Protein AF-A0A453GRF6-F1 (afdb_monomer_lite)

Radius of gyration: 18.42 Å; chains: 1; bounding box: 43×48×44 Å

Secondary structure (DSSP, 8-state):
--HHHHHHHHHHHHHHHHHHHHHHHHHHHHHHHHTTPPPPHHHHHHHHHTTT--HHHHHHHTS-GGG--HHHHHHHHHHHGGGHHHHHHHHHHSS------TTSSPPPHHHHHHHHHHTTT----TT-HHHHHHHHHHHHHTGGGS-TTT-

Sequence (151 aa):
SWFFWFIIVKESSFIAEEQAWASVRDIVTQCFKRHHVKPSQASEDFISCIGILTENTQALLEDHPDQWDNMKKGAFLMESYSYSQQVSHMVNASELKWPVEEDGVTTPVLLSDLIRYGEKHARYDKEFPSNYVRLLRNSYKHFKDLPEHIK

Organism: Aegilops tauschii subsp. strangulata (NCBI:txid200361)

Structure (mmCIF, N/CA/C/O backbone):
data_AF-A0A453GRF6-F1
#
_entry.id   AF-A0A453GRF6-F1
#
loop_
_atom_site.group_PDB
_atom_site.id
_atom_site.type_symbol
_atom_site.label_atom_id
_atom_site.label_alt_id
_atom_site.label_comp_id
_atom_site.label_asym_id
_atom_site.label_entity_id
_atom_site.label_seq_id
_atom_site.pdbx_PDB_ins_code
_atom_site.Cartn_x
_atom_site.Cartn_y
_atom_site.Cartn_z
_atom_site.occupancy
_atom_site.B_iso_or_equiv
_atom_site.auth_seq_id
_atom_site.auth_comp_id
_atom_site.auth_asym_id
_atom_site.auth_atom_id
_atom_site.pdbx_PDB_model_num
ATOM 1 N N . SER A 1 1 ? -14.142 -29.870 -1.693 1.00 47.38 1 SER A N 1
ATOM 2 C CA . SER A 1 1 ? -12.756 -29.378 -1.833 1.00 47.38 1 SER A CA 1
ATOM 3 C C . SER A 1 1 ? -12.398 -29.066 -3.295 1.00 47.38 1 SER A C 1
ATOM 5 O O . SER A 1 1 ? -11.411 -29.560 -3.814 1.00 47.38 1 SER A O 1
ATOM 7 N N . TRP A 1 2 ? -13.211 -28.249 -3.981 1.00 30.81 2 TRP A N 1
ATOM 8 C CA . TRP A 1 2 ? -12.963 -27.777 -5.361 1.00 30.81 2 TRP A CA 1
ATOM 9 C C . TRP A 1 2 ? -12.318 -26.382 -5.382 1.00 30.81 2 TRP A C 1
ATOM 11 O O . TRP A 1 2 ? -11.463 -26.096 -6.210 1.00 30.81 2 TRP A O 1
ATOM 21 N N . PHE A 1 3 ? -12.675 -25.547 -4.403 1.00 31.22 3 PHE A N 1
ATOM 22 C CA . PHE A 1 3 ? -12.118 -24.208 -4.194 1.00 31.22 3 PHE A CA 1
ATOM 23 C C . PHE A 1 3 ? -10.596 -24.221 -4.002 1.00 31.22 3 PHE A C 1
ATOM 25 O O . PHE A 1 3 ? -9.888 -23.411 -4.585 1.00 31.22 3 PHE A O 1
ATOM 32 N N . PHE A 1 4 ? -10.090 -25.181 -3.227 1.00 29.31 4 PHE A N 1
ATOM 33 C CA . PHE A 1 4 ? -8.660 -25.321 -2.950 1.00 29.31 4 PHE A CA 1
ATOM 34 C C . PHE A 1 4 ? -7.864 -25.701 -4.207 1.00 29.31 4 PHE A C 1
ATOM 36 O O . PHE A 1 4 ? -6.785 -25.174 -4.442 1.00 29.31 4 PHE A O 1
ATOM 43 N N . TRP A 1 5 ? -8.430 -26.564 -5.055 1.00 28.88 5 TRP A N 1
ATOM 44 C CA . TRP A 1 5 ? -7.812 -26.959 -6.320 1.00 28.88 5 TRP A CA 1
ATOM 45 C C . TRP A 1 5 ? -7.797 -25.802 -7.327 1.00 28.88 5 TRP A C 1
ATOM 47 O O . TRP A 1 5 ? -6.789 -25.573 -7.982 1.00 28.88 5 TRP A O 1
ATOM 57 N N . PHE A 1 6 ? -8.868 -25.004 -7.377 1.00 30.98 6 PHE A N 1
ATOM 58 C CA . PHE A 1 6 ? -8.931 -23.806 -8.219 1.00 30.98 6 PHE A CA 1
ATOM 59 C C . PHE A 1 6 ? -7.908 -22.737 -7.806 1.00 30.98 6 PHE A C 1
ATOM 61 O O . PHE A 1 6 ? -7.317 -22.093 -8.669 1.00 30.98 6 PHE A O 1
ATOM 68 N N . ILE A 1 7 ? -7.680 -22.568 -6.497 1.00 38.12 7 ILE A N 1
ATOM 69 C CA . ILE A 1 7 ? -6.648 -21.665 -5.970 1.00 38.12 7 ILE A CA 1
ATOM 70 C C . ILE A 1 7 ? -5.258 -22.164 -6.372 1.00 38.12 7 ILE A C 1
ATOM 72 O O . ILE A 1 7 ? -4.509 -21.394 -6.954 1.00 38.12 7 ILE A O 1
ATOM 76 N N . ILE A 1 8 ? -4.950 -23.450 -6.169 1.00 37.50 8 ILE A N 1
ATOM 77 C CA . ILE A 1 8 ? -3.643 -24.030 -6.526 1.00 37.50 8 ILE A CA 1
ATOM 78 C C . ILE A 1 8 ? -3.376 -23.944 -8.035 1.00 37.50 8 ILE A C 1
ATOM 80 O O . ILE A 1 8 ? -2.256 -23.644 -8.446 1.00 37.50 8 ILE A O 1
ATOM 84 N N . VAL A 1 9 ? -4.389 -24.190 -8.871 1.00 40.44 9 VAL A N 1
ATOM 85 C CA . VAL A 1 9 ? -4.263 -24.085 -10.334 1.00 40.44 9 VAL A CA 1
ATOM 86 C C . VAL A 1 9 ? -4.026 -22.635 -10.755 1.00 40.44 9 VAL A C 1
ATOM 88 O O . VAL A 1 9 ? -3.127 -22.396 -11.556 1.00 40.44 9 VAL A O 1
ATOM 91 N N . LYS A 1 10 ? -4.760 -21.671 -10.179 1.00 46.19 10 LYS A N 1
ATOM 92 C CA . LYS A 1 10 ? -4.528 -20.240 -10.434 1.00 46.19 10 LYS A CA 1
ATOM 93 C C . LYS A 1 10 ? -3.159 -19.768 -9.946 1.00 46.19 10 LYS A C 1
ATOM 95 O O . LYS A 1 10 ? -2.504 -18.990 -10.625 1.00 46.19 10 LYS A O 1
ATOM 100 N N . GLU A 1 11 ? -2.724 -20.232 -8.784 1.00 48.78 11 GLU A N 1
ATOM 101 C CA . GLU A 1 11 ? -1.429 -19.885 -8.197 1.00 48.78 11 GLU A CA 1
ATOM 102 C C . GLU A 1 11 ? -0.280 -20.479 -9.027 1.00 48.78 11 GLU A C 1
ATOM 104 O O . GLU A 1 11 ? 0.691 -19.791 -9.321 1.00 48.78 11 GLU A O 1
ATOM 109 N N . SER A 1 12 ? -0.438 -21.708 -9.529 1.00 45.59 12 SER A N 1
ATOM 110 C CA . SER A 1 12 ? 0.534 -22.342 -10.431 1.00 45.59 12 SER A CA 1
ATOM 111 C C . SER A 1 12 ? 0.599 -21.664 -11.804 1.00 45.59 12 SER A C 1
ATOM 113 O O . SER A 1 12 ? 1.692 -21.487 -12.340 1.00 45.59 12 SER A O 1
ATOM 115 N N . SER A 1 13 ? -0.543 -21.262 -12.378 1.00 55.72 13 SER A N 1
ATOM 116 C CA . SER A 1 13 ? -0.561 -20.518 -13.646 1.00 55.72 13 SER A CA 1
ATOM 117 C C . SER A 1 13 ? 0.059 -19.130 -13.498 1.00 55.72 13 SER A C 1
ATOM 119 O O . SER A 1 13 ? 0.790 -18.692 -14.378 1.00 55.72 13 SER A O 1
ATOM 121 N N . PHE A 1 14 ? -0.169 -18.478 -12.357 1.00 56.97 14 PHE A N 1
ATOM 122 C CA . PHE A 1 14 ? 0.402 -17.174 -12.033 1.00 56.97 14 PHE A CA 1
ATOM 123 C C . PHE A 1 14 ? 1.926 -17.234 -11.847 1.00 56.97 14 PHE A C 1
ATOM 125 O O . PHE A 1 14 ? 2.642 -16.387 -12.372 1.00 56.97 14 PHE A O 1
ATOM 132 N N . ILE A 1 15 ? 2.445 -18.270 -11.174 1.00 57.97 15 ILE A N 1
ATOM 133 C CA . ILE A 1 15 ? 3.896 -18.492 -11.026 1.00 57.97 15 ILE A CA 1
ATOM 134 C C . ILE A 1 15 ? 4.563 -18.722 -12.393 1.00 57.97 15 ILE A C 1
ATOM 136 O O . ILE A 1 15 ? 5.650 -18.201 -12.651 1.00 57.97 15 ILE A O 1
ATOM 140 N N . ALA A 1 16 ? 3.920 -19.487 -13.280 1.00 64.38 16 ALA A N 1
ATOM 141 C CA . ALA A 1 16 ? 4.431 -19.732 -14.629 1.00 64.38 16 ALA A CA 1
ATOM 142 C C . ALA A 1 16 ? 4.450 -18.451 -15.483 1.00 64.38 16 ALA A C 1
ATOM 144 O O . ALA A 1 16 ? 5.399 -18.211 -16.231 1.00 64.38 16 ALA A O 1
ATOM 145 N N . GLU A 1 17 ? 3.429 -17.608 -15.340 1.00 65.12 17 GLU A N 1
ATOM 146 C CA . GLU A 1 17 ? 3.337 -16.314 -16.012 1.00 65.12 17 GLU A CA 1
ATOM 147 C C . GLU A 1 17 ? 4.386 -15.316 -15.488 1.00 65.12 17 GLU A C 1
ATOM 149 O O . GLU A 1 17 ? 5.095 -14.691 -16.278 1.00 65.12 17 GLU A O 1
ATOM 154 N N . GLU A 1 18 ? 4.583 -15.227 -14.169 1.00 65.12 18 GLU A N 1
ATOM 155 C CA . GLU A 1 18 ? 5.619 -14.376 -13.571 1.00 65.12 18 GLU A CA 1
ATOM 156 C C . GLU A 1 18 ? 7.031 -14.771 -14.043 1.00 65.12 18 GLU A C 1
ATOM 158 O O . GLU A 1 18 ? 7.848 -13.899 -14.357 1.00 65.12 18 GLU A O 1
ATOM 163 N N . GLN A 1 19 ? 7.318 -16.074 -14.157 1.00 70.81 19 GLN A N 1
ATOM 164 C CA . GLN A 1 19 ? 8.588 -16.572 -14.701 1.00 70.81 19 GLN A CA 1
ATOM 165 C C . GLN A 1 19 ? 8.775 -16.226 -16.184 1.00 70.81 19 GLN A C 1
ATOM 167 O O . GLN A 1 19 ? 9.881 -15.858 -16.601 1.00 70.81 19 GLN A O 1
ATOM 172 N N . ALA A 1 20 ? 7.710 -16.305 -16.987 1.00 73.44 20 ALA A N 1
ATOM 173 C CA . ALA A 1 20 ? 7.758 -15.899 -18.388 1.00 73.44 20 ALA A CA 1
ATOM 174 C C . ALA A 1 20 ? 8.089 -14.403 -18.506 1.00 73.44 20 ALA A C 1
ATOM 176 O O . ALA A 1 20 ? 9.012 -14.023 -19.229 1.00 73.44 20 ALA A O 1
ATOM 177 N N . TRP A 1 21 ? 7.425 -13.556 -17.721 1.00 78.75 21 TRP A N 1
ATOM 178 C CA . TRP A 1 21 ? 7.674 -12.117 -17.726 1.00 78.75 21 TRP A CA 1
ATOM 179 C C . TRP A 1 21 ? 9.039 -11.724 -17.159 1.00 78.75 21 TRP A C 1
ATOM 181 O O . TRP A 1 21 ? 9.677 -10.813 -17.686 1.00 78.75 21 TRP A O 1
ATOM 191 N N . ALA A 1 22 ? 9.549 -12.444 -16.156 1.00 76.62 22 ALA A N 1
ATOM 192 C CA . ALA A 1 22 ? 10.928 -12.282 -15.694 1.00 76.62 22 ALA A CA 1
ATOM 193 C C . ALA A 1 22 ? 11.939 -12.532 -16.824 1.00 76.62 22 ALA A C 1
ATOM 195 O O . ALA A 1 22 ? 12.892 -11.768 -16.980 1.00 76.62 22 ALA A O 1
ATOM 196 N N . SER A 1 23 ? 11.686 -13.545 -17.656 1.00 79.19 23 SER A N 1
ATOM 197 C CA . SER A 1 23 ? 12.515 -13.852 -18.827 1.00 79.19 23 SER A CA 1
ATOM 198 C C . SER A 1 23 ? 12.458 -12.735 -19.874 1.00 79.19 23 SER A C 1
ATOM 200 O O . SER A 1 23 ? 13.486 -12.353 -20.428 1.00 79.19 23 SER A O 1
ATOM 202 N N . VAL A 1 24 ? 11.279 -12.149 -20.114 1.00 77.88 24 VAL A N 1
ATOM 203 C CA . VAL A 1 24 ? 11.126 -10.999 -21.025 1.00 77.88 24 VAL A CA 1
ATOM 204 C C . VAL A 1 24 ? 11.895 -9.777 -20.511 1.00 77.88 24 VAL A C 1
ATOM 206 O O . VAL A 1 24 ? 12.627 -9.152 -21.281 1.00 77.88 24 VAL A O 1
ATOM 209 N N . ARG A 1 25 ? 11.790 -9.453 -19.214 1.00 84.88 25 ARG A N 1
ATOM 210 C CA . ARG A 1 25 ? 12.549 -8.352 -18.591 1.00 84.88 25 ARG A CA 1
ATOM 211 C C . ARG A 1 25 ? 14.057 -8.539 -18.747 1.00 84.88 25 ARG A C 1
ATOM 213 O O . ARG A 1 25 ? 14.768 -7.583 -19.068 1.00 84.88 25 ARG A O 1
ATOM 220 N N . ASP A 1 26 ? 14.539 -9.766 -18.563 1.00 84.38 26 ASP A N 1
ATOM 221 C CA . ASP A 1 26 ? 15.952 -10.096 -18.738 1.00 84.38 26 ASP A CA 1
ATOM 222 C C . ASP A 1 26 ? 16.399 -9.936 -20.198 1.00 84.38 26 ASP A C 1
ATOM 224 O O . ASP A 1 26 ? 17.403 -9.273 -20.454 1.00 84.38 26 ASP A O 1
ATOM 228 N N . ILE A 1 27 ? 15.616 -10.420 -21.170 1.00 86.69 27 ILE A N 1
ATOM 229 C CA . ILE A 1 27 ? 15.906 -10.243 -22.604 1.00 86.69 27 ILE A CA 1
ATOM 230 C C . ILE A 1 27 ? 16.044 -8.758 -22.958 1.00 86.69 27 ILE A C 1
ATOM 232 O O . ILE A 1 27 ? 17.042 -8.358 -23.562 1.00 86.69 27 ILE A O 1
ATOM 236 N N . VAL A 1 28 ? 15.083 -7.921 -22.555 1.00 84.25 28 VAL A N 1
ATOM 237 C CA . VAL A 1 28 ? 15.121 -6.479 -22.849 1.00 84.25 28 VAL A CA 1
ATOM 238 C C . VAL A 1 28 ? 16.336 -5.823 -22.184 1.00 84.25 28 VAL A C 1
ATOM 240 O O . VAL A 1 28 ? 17.055 -5.052 -22.824 1.00 84.25 28 VAL A O 1
ATOM 243 N N . THR A 1 29 ? 16.639 -6.186 -20.937 1.00 85.31 29 THR A N 1
ATOM 244 C CA . THR A 1 29 ? 17.832 -5.703 -20.223 1.00 85.31 29 THR A CA 1
ATOM 245 C C . THR A 1 29 ? 19.127 -6.116 -20.933 1.00 85.31 29 THR A C 1
ATOM 247 O O . THR A 1 29 ? 20.060 -5.317 -21.067 1.00 85.31 29 THR A O 1
ATOM 250 N N . GLN A 1 30 ? 19.200 -7.354 -21.425 1.00 85.25 30 GLN A N 1
ATOM 251 C CA . GLN A 1 30 ? 20.341 -7.855 -22.187 1.00 85.25 30 GLN A CA 1
ATOM 252 C C . GLN A 1 30 ? 20.500 -7.138 -23.532 1.00 85.25 30 GLN A C 1
ATOM 254 O O . GLN A 1 30 ? 21.635 -6.895 -23.945 1.00 85.25 30 GLN A O 1
ATOM 259 N N . CYS A 1 31 ? 19.411 -6.732 -24.191 1.00 85.81 31 CYS A N 1
ATOM 260 C CA . CYS A 1 31 ? 19.480 -5.911 -25.401 1.00 85.81 31 CYS A CA 1
ATOM 261 C C . CYS A 1 31 ? 20.193 -4.575 -25.135 1.00 85.81 31 CYS A C 1
ATOM 263 O O . CYS A 1 31 ? 21.144 -4.247 -25.847 1.00 85.81 31 CYS A O 1
ATOM 265 N N . PHE A 1 32 ? 19.821 -3.845 -24.078 1.00 87.62 32 PHE A N 1
ATOM 266 C CA . PHE A 1 32 ? 20.510 -2.602 -23.697 1.00 87.62 32 PHE A CA 1
ATOM 267 C C . PHE A 1 32 ? 22.006 -2.827 -23.439 1.00 87.62 32 PHE A C 1
ATOM 269 O O . PHE A 1 32 ? 22.850 -2.108 -23.982 1.00 87.62 32 PHE A O 1
ATOM 276 N N . LYS A 1 33 ? 22.348 -3.889 -22.694 1.00 87.69 33 LYS A N 1
ATOM 277 C CA . LYS A 1 33 ? 23.746 -4.267 -22.425 1.00 87.69 33 LYS A CA 1
ATOM 278 C C . LYS A 1 33 ? 24.520 -4.581 -23.707 1.00 87.69 33 LYS A C 1
ATOM 280 O O . LYS A 1 33 ? 25.625 -4.074 -23.886 1.00 87.69 33 LYS A O 1
ATOM 285 N N . ARG A 1 34 ? 23.946 -5.389 -24.604 1.00 92.38 34 ARG A N 1
ATOM 286 C CA . ARG A 1 34 ? 24.580 -5.826 -25.860 1.00 92.38 34 ARG A CA 1
ATOM 287 C C . ARG A 1 34 ? 24.851 -4.668 -26.815 1.00 92.38 34 ARG A C 1
ATOM 289 O O . ARG A 1 34 ? 25.848 -4.693 -27.526 1.00 92.38 34 ARG A O 1
ATOM 296 N N . HIS A 1 35 ? 23.972 -3.673 -26.835 1.00 90.31 35 HIS A N 1
ATOM 297 C CA . HIS A 1 35 ? 24.130 -2.488 -27.673 1.00 90.31 35 HIS A CA 1
ATOM 298 C C . HIS A 1 35 ? 24.915 -1.359 -26.990 1.00 90.31 35 HIS A C 1
ATOM 300 O O . HIS A 1 35 ? 25.051 -0.288 -27.572 1.00 90.31 35 HIS A O 1
ATOM 306 N N . HIS A 1 36 ? 25.449 -1.590 -25.783 1.00 88.50 36 HIS A N 1
ATOM 307 C CA . HIS A 1 36 ? 26.158 -0.587 -24.980 1.00 88.50 36 HIS A CA 1
ATOM 308 C C . HIS A 1 36 ? 25.346 0.698 -24.750 1.00 88.50 36 HIS A C 1
ATOM 310 O O . HIS A 1 36 ? 25.903 1.787 -24.615 1.00 88.50 36 HIS A O 1
ATOM 316 N N . VAL A 1 37 ? 24.020 0.570 -24.682 1.00 91.75 37 VAL A N 1
ATOM 317 C CA . VAL A 1 37 ? 23.112 1.682 -24.405 1.00 91.75 37 VAL A CA 1
ATOM 318 C C . VAL A 1 37 ? 22.750 1.639 -22.929 1.00 91.75 37 VAL A C 1
ATOM 320 O O . VAL A 1 37 ? 22.216 0.642 -22.444 1.00 91.75 37 VAL A O 1
ATOM 323 N N . LYS A 1 38 ? 23.012 2.732 -22.209 1.00 88.81 38 LYS A N 1
ATOM 324 C CA . LYS A 1 38 ? 22.485 2.904 -20.856 1.00 88.81 38 LYS A CA 1
ATOM 325 C C . LYS A 1 38 ? 21.007 3.315 -20.960 1.00 88.81 38 LYS A C 1
ATOM 327 O O . LYS A 1 38 ? 20.738 4.340 -21.591 1.00 88.81 38 LYS A O 1
ATOM 332 N N . PRO A 1 39 ? 20.060 2.550 -20.394 1.00 84.12 39 PRO A N 1
ATOM 333 C CA . PRO A 1 39 ? 18.663 2.960 -20.374 1.00 84.12 39 PRO A CA 1
ATOM 334 C C . PRO A 1 39 ? 18.495 4.264 -19.576 1.00 84.12 39 PRO A C 1
ATOM 336 O O . PRO A 1 39 ? 19.248 4.550 -18.645 1.00 84.12 39 PRO A O 1
ATOM 339 N N . SER A 1 40 ? 17.535 5.094 -19.985 1.00 84.94 40 SER A N 1
ATOM 340 C CA . SER A 1 40 ? 17.084 6.223 -19.168 1.00 84.94 40 SER A CA 1
ATOM 341 C C . SER A 1 40 ? 16.254 5.707 -17.989 1.00 84.94 40 SER A C 1
ATOM 343 O O . SER A 1 40 ? 15.761 4.581 -18.043 1.00 84.94 40 SER A O 1
ATOM 345 N N . GLN A 1 41 ? 16.028 6.542 -16.968 1.00 75.00 41 GLN A N 1
ATOM 346 C CA . GLN A 1 41 ? 15.170 6.178 -15.831 1.00 75.00 41 GLN A CA 1
ATOM 347 C C . GLN A 1 41 ? 13.789 5.691 -16.295 1.00 75.00 41 GLN A C 1
ATOM 349 O O . GLN A 1 41 ? 13.351 4.624 -15.899 1.00 75.00 41 GLN A O 1
ATOM 354 N N . ALA A 1 42 ? 13.163 6.399 -17.241 1.00 66.81 42 ALA A N 1
ATOM 355 C CA . ALA A 1 42 ? 11.875 5.994 -17.804 1.00 66.81 42 ALA A CA 1
ATOM 356 C C . ALA A 1 42 ? 11.918 4.612 -18.488 1.00 66.81 42 ALA A C 1
ATOM 358 O O . ALA A 1 42 ? 10.952 3.856 -18.419 1.00 66.81 42 ALA A O 1
ATOM 359 N N . SER A 1 43 ? 13.031 4.262 -19.143 1.00 73.50 43 SER A N 1
ATOM 360 C CA . SER A 1 43 ? 13.210 2.933 -19.735 1.00 73.50 43 SER A CA 1
ATOM 361 C C . SER A 1 43 ? 13.425 1.856 -18.673 1.00 73.50 43 SER A C 1
ATOM 363 O O . SER A 1 43 ? 12.921 0.749 -18.834 1.00 73.50 43 SER A O 1
ATOM 365 N N . GLU A 1 44 ? 14.153 2.157 -17.596 1.00 78.19 44 GLU A N 1
ATOM 366 C CA . GLU A 1 44 ? 14.321 1.246 -16.456 1.00 78.19 44 GLU A CA 1
ATOM 367 C C . GLU A 1 44 ? 12.980 0.993 -15.754 1.00 78.19 44 GLU A C 1
ATOM 369 O O . GLU A 1 44 ? 12.616 -0.162 -15.522 1.00 78.19 44 GLU A O 1
ATOM 374 N N . ASP A 1 45 ? 12.200 2.051 -15.529 1.00 66.19 45 ASP A N 1
ATOM 375 C CA . ASP A 1 45 ? 10.863 1.980 -14.941 1.00 66.19 45 ASP A CA 1
ATOM 376 C C . ASP A 1 45 ? 9.922 1.159 -15.836 1.00 66.19 45 ASP A C 1
ATOM 378 O O . ASP A 1 45 ? 9.235 0.254 -15.355 1.00 66.19 45 ASP A O 1
ATOM 382 N N . PHE A 1 46 ? 9.950 1.388 -17.155 1.00 70.62 46 PHE A N 1
ATOM 383 C CA . PHE A 1 46 ? 9.172 0.610 -18.121 1.00 70.62 46 PHE A CA 1
ATOM 384 C C . PHE A 1 46 ? 9.542 -0.876 -18.090 1.00 70.62 46 PHE A C 1
ATOM 386 O O . PHE A 1 46 ? 8.655 -1.720 -17.976 1.00 70.62 46 PHE A O 1
ATOM 393 N N . ILE A 1 47 ? 10.839 -1.208 -18.142 1.00 77.62 47 ILE A N 1
ATOM 394 C CA . ILE A 1 47 ? 11.317 -2.598 -18.073 1.00 77.62 47 ILE A CA 1
ATOM 395 C C . ILE A 1 47 ? 10.868 -3.251 -16.767 1.00 77.62 47 ILE A C 1
ATOM 397 O O . ILE A 1 47 ? 10.437 -4.403 -16.782 1.00 77.62 47 ILE A O 1
ATOM 401 N N . SER A 1 48 ? 10.926 -2.523 -15.649 1.00 73.12 48 SER A N 1
ATOM 402 C CA . SER A 1 48 ? 10.487 -3.038 -14.352 1.00 73.12 48 SER A CA 1
ATOM 403 C C . SER A 1 48 ? 8.995 -3.390 -14.339 1.00 73.12 48 SER A C 1
ATOM 405 O O . SER A 1 48 ? 8.620 -4.372 -13.707 1.00 73.12 48 SER A O 1
ATOM 407 N N . CYS A 1 49 ? 8.170 -2.669 -15.107 1.00 68.12 49 CYS A N 1
ATOM 408 C CA . CYS A 1 49 ? 6.723 -2.871 -15.199 1.00 68.12 49 CYS A CA 1
ATOM 409 C C . CYS A 1 49 ? 6.286 -3.991 -16.163 1.00 68.12 49 CYS A C 1
ATOM 411 O O . CYS A 1 49 ? 5.127 -4.411 -16.110 1.00 68.12 49 CYS A O 1
ATOM 413 N N . ILE A 1 50 ? 7.163 -4.484 -17.050 1.00 70.88 50 ILE A N 1
ATOM 414 C CA . ILE A 1 50 ? 6.805 -5.524 -18.031 1.00 70.88 50 ILE A CA 1
ATOM 415 C C . ILE A 1 50 ? 6.320 -6.778 -17.298 1.00 70.88 50 ILE A C 1
ATOM 417 O O . ILE A 1 50 ? 7.082 -7.398 -16.555 1.00 70.88 50 ILE A O 1
ATOM 421 N N . GLY A 1 51 ? 5.061 -7.159 -17.529 1.00 61.81 51 GLY A N 1
ATOM 422 C CA . GLY A 1 51 ? 4.447 -8.345 -16.929 1.00 61.81 51 GLY A CA 1
ATOM 423 C C . GLY A 1 51 ? 4.037 -8.219 -15.464 1.00 61.81 51 GLY A C 1
ATOM 424 O O . GLY A 1 51 ? 3.726 -9.226 -14.839 1.00 61.81 51 GLY A O 1
ATOM 425 N N . ILE A 1 52 ? 4.067 -7.001 -14.912 1.00 62.72 52 ILE A N 1
ATOM 426 C CA . ILE A 1 52 ? 3.398 -6.664 -13.644 1.00 62.72 52 ILE A CA 1
ATOM 427 C C . ILE A 1 52 ? 1.921 -6.319 -13.902 1.00 62.72 52 ILE A C 1
ATOM 429 O O . ILE A 1 52 ? 1.077 -6.480 -13.025 1.00 62.72 52 ILE A O 1
ATOM 433 N N . LEU A 1 53 ? 1.601 -5.868 -15.120 1.00 57.75 53 LEU A N 1
ATOM 434 C CA . LEU A 1 53 ? 0.241 -5.575 -15.560 1.00 57.75 53 LEU A CA 1
ATOM 435 C C . LEU A 1 53 ? -0.397 -6.857 -16.110 1.00 57.75 53 LEU A C 1
ATOM 437 O O . LEU A 1 53 ? -0.003 -7.334 -17.173 1.00 57.75 53 LEU A O 1
ATOM 441 N N . THR A 1 54 ? -1.360 -7.416 -15.385 1.00 60.94 54 THR A N 1
ATOM 442 C CA . THR A 1 54 ? -2.204 -8.520 -15.873 1.00 60.94 54 THR A CA 1
ATOM 443 C C . THR A 1 54 ? -3.336 -7.964 -16.754 1.00 60.94 54 THR A C 1
ATOM 445 O O . THR A 1 54 ? -3.539 -6.747 -16.813 1.00 60.94 54 THR A O 1
ATOM 448 N N . GLU A 1 55 ? -4.147 -8.830 -17.379 1.00 55.12 55 GLU A N 1
ATOM 449 C CA . GLU A 1 55 ? -5.390 -8.420 -18.067 1.00 55.12 55 GLU A CA 1
ATOM 450 C C . GLU A 1 55 ? -6.313 -7.565 -17.177 1.00 55.12 55 GLU A C 1
ATOM 452 O O . GLU A 1 55 ? -6.962 -6.642 -17.665 1.00 55.12 55 GLU A O 1
ATOM 457 N N . ASN A 1 56 ? -6.342 -7.813 -15.861 1.00 52.94 56 ASN A N 1
ATOM 458 C CA . ASN A 1 56 ? -7.137 -7.007 -14.934 1.00 52.94 56 ASN A CA 1
ATOM 459 C C . ASN A 1 56 ? -6.531 -5.617 -14.752 1.00 52.94 56 ASN A C 1
ATOM 461 O O . ASN A 1 56 ? -7.268 -4.637 -14.736 1.00 52.94 56 ASN A O 1
ATOM 465 N N . THR A 1 57 ? -5.204 -5.503 -14.644 1.00 55.50 57 THR A N 1
ATOM 466 C CA . THR A 1 57 ? -4.554 -4.193 -14.528 1.00 55.50 57 THR A CA 1
ATOM 467 C C . THR A 1 57 ? -4.673 -3.401 -15.829 1.00 55.50 57 THR A C 1
ATOM 469 O O . THR A 1 57 ? -4.847 -2.188 -15.790 1.00 55.50 57 THR A O 1
ATOM 472 N N . GLN A 1 58 ? -4.659 -4.080 -16.977 1.00 53.22 58 GLN A N 1
ATOM 473 C CA . GLN A 1 58 ? -4.913 -3.474 -18.281 1.00 53.22 58 GLN A CA 1
ATOM 474 C C . GLN A 1 58 ? -6.358 -2.955 -18.393 1.00 53.22 58 GLN A C 1
ATOM 476 O O . GLN A 1 58 ? -6.545 -1.787 -18.717 1.00 53.22 58 GLN A O 1
ATOM 481 N N . ALA A 1 59 ? -7.360 -3.758 -18.013 1.00 55.19 59 ALA A N 1
ATOM 482 C CA . ALA A 1 59 ? -8.765 -3.333 -17.958 1.00 55.19 59 ALA A CA 1
ATOM 483 C C . ALA A 1 59 ? -9.023 -2.228 -16.915 1.00 55.19 59 ALA A C 1
ATOM 485 O O . ALA A 1 59 ? -9.935 -1.419 -17.063 1.00 55.19 59 ALA A O 1
ATOM 486 N N . LEU A 1 60 ? -8.221 -2.179 -15.848 1.00 53.16 60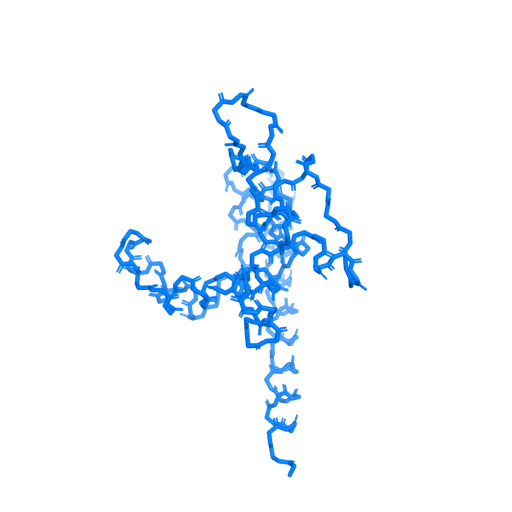 LEU A N 1
ATOM 487 C CA . LEU A 1 60 ? -8.261 -1.102 -14.862 1.00 53.16 60 LEU A CA 1
ATOM 488 C C . LEU A 1 60 ? -7.669 0.190 -15.437 1.00 53.16 60 LEU A C 1
ATOM 490 O O . LEU A 1 60 ? -8.243 1.244 -15.215 1.00 53.16 60 LEU A O 1
ATOM 494 N N . LEU A 1 61 ? -6.579 0.125 -16.205 1.00 56.56 61 LEU A N 1
ATOM 495 C CA . LEU A 1 61 ? -5.935 1.293 -16.821 1.00 56.56 61 LEU A CA 1
ATOM 496 C C . LEU A 1 61 ? -6.692 1.868 -18.033 1.00 56.56 61 LEU A C 1
ATOM 498 O O . LEU A 1 61 ? -6.417 3.005 -18.417 1.00 56.56 61 LEU A O 1
ATOM 502 N N . GLU A 1 62 ? -7.621 1.115 -18.632 1.00 59.41 62 GLU A N 1
ATOM 503 C CA . GLU A 1 62 ? -8.530 1.613 -19.679 1.00 59.41 62 GLU A CA 1
ATOM 504 C C . GLU A 1 62 ? -9.514 2.673 -19.146 1.00 59.41 62 GLU A C 1
ATOM 506 O O . GLU A 1 62 ? -9.880 3.588 -19.884 1.00 59.41 62 GLU A O 1
ATOM 511 N N . ASP A 1 63 ? -9.868 2.603 -17.857 1.00 57.78 63 ASP A N 1
ATOM 512 C CA . ASP A 1 63 ? -10.643 3.623 -17.146 1.00 57.78 63 ASP A CA 1
ATOM 513 C C . ASP A 1 63 ? -9.710 4.489 -16.285 1.00 57.78 63 ASP A C 1
ATOM 515 O O . ASP A 1 63 ? -8.840 3.983 -15.575 1.00 57.78 63 ASP A O 1
ATOM 519 N N . HIS A 1 64 ? -9.905 5.808 -16.262 1.00 65.56 64 HIS A N 1
ATOM 520 C CA . HIS A 1 64 ? -9.102 6.658 -15.383 1.00 65.56 64 HIS A CA 1
ATOM 521 C C . HIS A 1 64 ? -9.375 6.326 -13.887 1.00 65.56 64 HIS A C 1
ATOM 523 O O . HIS A 1 64 ? -10.534 6.116 -13.515 1.00 65.56 64 HIS A O 1
ATOM 529 N N . PRO A 1 65 ? -8.353 6.269 -12.998 1.00 66.81 65 PRO A N 1
ATOM 530 C CA . PRO A 1 65 ? -8.518 5.842 -11.596 1.00 66.81 65 PRO A CA 1
ATOM 531 C C . PRO A 1 65 ? -9.528 6.641 -10.756 1.00 66.81 65 PRO A C 1
ATOM 533 O O . PRO A 1 65 ? -10.051 6.148 -9.752 1.00 66.81 65 PRO A O 1
ATOM 536 N N . ASP A 1 66 ? -9.808 7.880 -11.150 1.00 71.75 66 ASP A N 1
ATOM 537 C CA . ASP A 1 66 ? -10.845 8.744 -10.583 1.00 71.75 66 ASP A CA 1
ATOM 538 C C . ASP A 1 66 ? -12.263 8.211 -10.840 1.00 71.75 66 ASP A C 1
ATOM 540 O O . ASP A 1 66 ? -13.152 8.413 -10.012 1.00 71.75 66 ASP A O 1
ATOM 544 N N . GLN A 1 67 ? -12.461 7.467 -11.928 1.00 76.19 67 GLN A N 1
ATOM 545 C CA . GLN A 1 67 ? -13.740 6.873 -12.322 1.00 76.19 67 GLN A CA 1
ATOM 546 C C . GLN A 1 67 ? -13.967 5.477 -11.727 1.00 76.19 67 GLN A C 1
ATOM 548 O O . GLN A 1 67 ? -15.043 4.895 -11.881 1.00 76.19 67 GLN A O 1
ATOM 553 N N . TRP A 1 68 ? -12.975 4.916 -11.032 1.00 79.81 68 TRP A N 1
ATOM 554 C CA . TRP A 1 68 ? -13.099 3.588 -10.446 1.00 79.81 68 TRP A CA 1
ATOM 555 C C . TRP A 1 68 ? -14.034 3.584 -9.233 1.00 79.81 68 TRP A C 1
ATOM 557 O O . TRP A 1 68 ? -13.895 4.384 -8.297 1.00 79.81 68 TRP A O 1
ATOM 567 N N . ASP A 1 69 ? -14.934 2.602 -9.203 1.00 80.88 69 ASP A N 1
ATOM 568 C CA . ASP A 1 69 ? -15.686 2.267 -7.999 1.00 80.88 69 ASP A CA 1
ATOM 569 C C . ASP A 1 69 ? -14.786 1.606 -6.932 1.00 80.88 69 ASP A C 1
ATOM 571 O O . ASP A 1 69 ? -13.614 1.277 -7.156 1.00 80.88 69 ASP A O 1
ATOM 575 N N . ASN A 1 70 ? -15.334 1.408 -5.732 1.00 78.94 70 ASN A N 1
ATOM 576 C CA . ASN A 1 70 ? -14.589 0.813 -4.620 1.00 78.94 70 ASN A CA 1
ATOM 577 C C . ASN A 1 70 ? -14.173 -0.645 -4.886 1.00 78.94 70 ASN A C 1
ATOM 579 O O . ASN A 1 70 ? -13.187 -1.106 -4.309 1.00 78.94 70 ASN A O 1
ATOM 583 N N . MET A 1 71 ? -14.888 -1.375 -5.751 1.00 80.25 71 MET A N 1
ATOM 584 C CA . MET A 1 71 ? -14.531 -2.751 -6.103 1.00 80.25 71 MET A CA 1
ATOM 585 C C . MET A 1 71 ? -13.309 -2.781 -7.021 1.00 80.25 71 MET A C 1
ATOM 587 O O . MET A 1 71 ? -12.363 -3.512 -6.733 1.00 80.25 71 MET A O 1
ATOM 591 N N . LYS A 1 72 ? -13.281 -1.942 -8.063 1.00 77.50 72 LYS A N 1
ATOM 592 C CA . LYS A 1 72 ? -12.136 -1.771 -8.971 1.00 77.50 72 LYS A CA 1
ATOM 593 C C . LYS A 1 72 ? -10.889 -1.310 -8.216 1.00 77.50 72 LYS A C 1
ATOM 595 O O . LYS A 1 72 ? -9.826 -1.909 -8.366 1.00 77.50 72 LYS A O 1
ATOM 600 N N . LYS A 1 73 ? -11.029 -0.326 -7.318 1.00 78.00 73 LYS A N 1
ATOM 601 C CA . LYS A 1 73 ? -9.935 0.138 -6.439 1.00 78.00 73 LYS A CA 1
ATOM 602 C C . LYS A 1 73 ? -9.392 -0.982 -5.550 1.00 78.00 73 LYS A C 1
ATOM 604 O O . LYS A 1 73 ? -8.178 -1.142 -5.430 1.00 78.00 73 LYS A O 1
ATOM 609 N N . GLY A 1 74 ? -10.281 -1.779 -4.957 1.00 80.31 74 GLY A N 1
ATOM 610 C CA . GLY A 1 74 ? -9.903 -2.938 -4.150 1.00 80.31 74 GLY A CA 1
ATOM 611 C C . GLY A 1 74 ? -9.175 -4.018 -4.955 1.00 80.31 74 GLY A C 1
ATOM 612 O O . GLY A 1 74 ? -8.145 -4.522 -4.510 1.00 80.31 74 GLY A O 1
ATOM 613 N N . ALA A 1 75 ? -9.664 -4.339 -6.155 1.00 79.00 75 ALA A N 1
ATOM 614 C CA . ALA A 1 75 ? -9.032 -5.302 -7.057 1.00 79.00 75 ALA A CA 1
ATOM 615 C C . ALA A 1 75 ? -7.622 -4.853 -7.470 1.00 79.00 75 ALA A C 1
ATOM 617 O O . ALA A 1 75 ? -6.670 -5.620 -7.313 1.00 79.00 75 ALA A O 1
ATOM 618 N N . PHE A 1 76 ? -7.472 -3.589 -7.880 1.00 78.56 76 PHE A N 1
ATOM 619 C CA . PHE A 1 76 ? -6.174 -2.997 -8.207 1.00 78.56 76 PHE A CA 1
ATOM 620 C C . PHE A 1 76 ? -5.190 -3.085 -7.036 1.00 78.56 76 PHE A C 1
ATOM 622 O O . PHE A 1 76 ? -4.046 -3.508 -7.201 1.00 78.56 76 PHE A O 1
ATOM 629 N N . LEU A 1 77 ? -5.629 -2.722 -5.826 1.00 80.25 77 LEU A N 1
ATOM 630 C CA . LEU A 1 77 ? -4.804 -2.776 -4.617 1.00 80.25 77 LEU A CA 1
ATOM 631 C C . LEU A 1 77 ? -4.350 -4.209 -4.288 1.00 80.25 77 LEU A C 1
ATOM 633 O O . LEU A 1 77 ? -3.204 -4.437 -3.896 1.00 80.25 77 LEU A O 1
ATOM 637 N N . MET A 1 78 ? -5.245 -5.186 -4.446 1.00 81.12 78 MET A N 1
ATOM 638 C CA . MET A 1 78 ? -4.947 -6.597 -4.205 1.00 81.12 78 MET A CA 1
ATOM 639 C C . MET A 1 78 ? -3.932 -7.158 -5.200 1.00 81.12 78 MET A C 1
ATOM 641 O O . MET A 1 78 ? -3.042 -7.910 -4.792 1.00 81.12 78 MET A O 1
ATOM 645 N N . GLU A 1 79 ? -4.060 -6.795 -6.472 1.00 75.75 79 GLU A N 1
ATOM 646 C CA . GLU A 1 79 ? -3.219 -7.274 -7.565 1.00 75.75 79 GLU A CA 1
ATOM 647 C C . GLU A 1 79 ? -1.840 -6.609 -7.567 1.00 75.75 79 GLU A C 1
ATOM 649 O O . GLU A 1 79 ? -0.830 -7.304 -7.472 1.00 75.75 79 GLU A O 1
ATOM 654 N N . SER A 1 80 ? -1.791 -5.275 -7.536 1.00 68.31 80 SER A N 1
ATOM 655 C CA . SER A 1 80 ? -0.538 -4.504 -7.518 1.00 68.31 80 SER A CA 1
ATOM 656 C C . SER A 1 80 ? 0.382 -4.917 -6.367 1.00 68.31 80 SER A C 1
ATOM 658 O O . SER A 1 80 ? 1.580 -5.118 -6.555 1.00 68.31 80 SER A O 1
ATOM 660 N N . TYR A 1 81 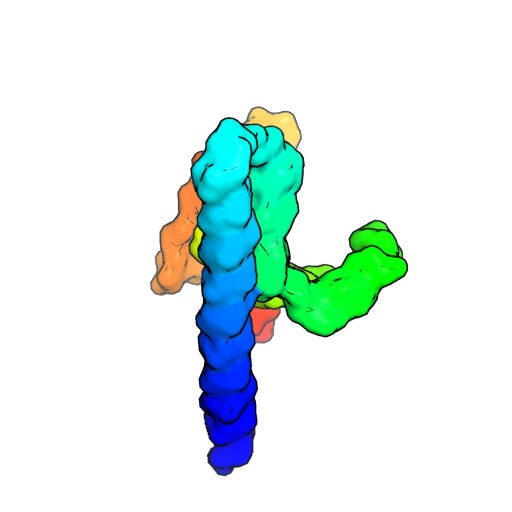? -0.171 -5.132 -5.171 1.00 71.62 81 TYR A N 1
ATOM 661 C CA . TYR A 1 81 ? 0.629 -5.543 -4.019 1.00 71.62 81 TYR A CA 1
ATOM 662 C C . TYR A 1 81 ? 0.895 -7.057 -3.953 1.00 71.62 81 TYR A C 1
ATOM 664 O O . TYR A 1 81 ? 1.676 -7.505 -3.112 1.00 71.62 81 TYR A O 1
ATOM 672 N N . SER A 1 82 ? 0.293 -7.876 -4.823 1.00 68.81 82 SER A N 1
ATOM 673 C CA . SER A 1 82 ? 0.693 -9.289 -4.941 1.00 68.81 82 SER A CA 1
ATOM 674 C C . SER A 1 82 ? 2.122 -9.418 -5.484 1.00 68.81 82 SER A C 1
ATOM 676 O O . SER A 1 82 ? 2.852 -10.305 -5.053 1.00 68.81 82 SER A O 1
ATOM 678 N N . TYR A 1 83 ? 2.585 -8.429 -6.253 1.00 67.00 83 TYR A N 1
ATOM 679 C CA . TYR A 1 83 ? 3.979 -8.259 -6.678 1.00 67.00 83 TYR A CA 1
ATOM 680 C C . TYR A 1 83 ? 4.778 -7.345 -5.736 1.00 67.00 83 TYR A C 1
ATOM 682 O O . TYR A 1 83 ? 5.595 -6.527 -6.164 1.00 67.00 83 TYR A O 1
ATOM 690 N N . SER A 1 84 ? 4.541 -7.460 -4.423 1.00 69.12 84 SER A N 1
ATOM 691 C CA . SER A 1 84 ? 5.103 -6.560 -3.401 1.00 69.12 84 SER A CA 1
ATOM 692 C C . SER A 1 84 ? 6.613 -6.325 -3.517 1.00 69.12 84 SER A C 1
ATOM 694 O O . SER A 1 84 ? 7.054 -5.205 -3.274 1.00 69.12 84 SER A O 1
ATOM 696 N N . GLN A 1 85 ? 7.414 -7.316 -3.919 1.00 67.81 85 GLN A N 1
ATOM 697 C CA . GLN A 1 85 ? 8.863 -7.140 -4.084 1.00 67.81 85 GLN A CA 1
ATOM 698 C C . GLN A 1 85 ? 9.225 -6.157 -5.204 1.00 67.81 85 GLN A C 1
ATOM 700 O O . GLN A 1 85 ? 10.177 -5.395 -5.065 1.00 67.81 85 GLN A O 1
ATOM 705 N N . GLN A 1 86 ? 8.454 -6.156 -6.288 1.00 67.06 86 GLN A N 1
ATOM 706 C CA . GLN A 1 86 ? 8.694 -5.324 -7.464 1.00 67.06 86 GLN A CA 1
ATOM 707 C C . GLN A 1 86 ? 8.087 -3.928 -7.262 1.00 67.06 86 GLN A C 1
ATOM 709 O O . GLN A 1 86 ? 8.716 -2.915 -7.555 1.00 67.06 86 GLN A O 1
ATOM 714 N N . VAL A 1 87 ? 6.893 -3.863 -6.665 1.00 73.56 87 VAL A N 1
ATOM 715 C CA . VAL A 1 87 ? 6.142 -2.609 -6.507 1.00 73.56 87 VAL A CA 1
ATOM 716 C C . VAL A 1 87 ? 6.583 -1.802 -5.281 1.00 73.56 87 VAL A C 1
ATOM 718 O O . VAL A 1 87 ? 6.498 -0.576 -5.296 1.00 73.56 87 VAL A O 1
ATOM 721 N N . SER A 1 88 ? 7.127 -2.431 -4.230 1.00 81.06 88 SER A N 1
ATOM 722 C CA . SER A 1 88 ? 7.520 -1.703 -3.008 1.00 81.06 88 SER A CA 1
ATOM 723 C C . SER A 1 88 ? 8.592 -0.646 -3.251 1.00 81.06 88 SER A C 1
ATOM 725 O O . SER A 1 88 ? 8.525 0.415 -2.637 1.00 81.06 88 SER A O 1
ATOM 727 N N . HIS A 1 89 ? 9.567 -0.911 -4.126 1.00 78.88 89 HIS A N 1
ATOM 728 C CA . HIS A 1 89 ? 10.602 0.074 -4.441 1.00 78.88 89 HIS A CA 1
ATOM 729 C C . HIS A 1 89 ? 10.003 1.301 -5.138 1.00 78.88 89 HIS A C 1
ATOM 731 O O . HIS A 1 89 ? 10.245 2.423 -4.702 1.00 78.88 89 HIS A O 1
ATOM 737 N N . MET A 1 90 ? 9.144 1.081 -6.139 1.00 77.31 90 MET A N 1
ATOM 738 C CA . MET A 1 90 ? 8.452 2.155 -6.858 1.00 77.31 90 MET A CA 1
ATOM 739 C C . MET A 1 90 ? 7.541 2.970 -5.934 1.00 77.31 90 MET A C 1
ATOM 741 O O . MET A 1 90 ? 7.561 4.195 -5.966 1.00 77.31 90 MET A O 1
ATOM 745 N N . VAL A 1 91 ? 6.788 2.306 -5.051 1.00 83.25 91 VAL A N 1
ATOM 746 C CA . VAL A 1 91 ? 5.927 2.992 -4.075 1.00 83.25 91 VAL A CA 1
ATOM 747 C C . VAL A 1 91 ? 6.757 3.813 -3.088 1.00 83.25 91 VAL A C 1
ATOM 749 O O . VAL A 1 91 ? 6.387 4.940 -2.776 1.00 83.25 91 VAL A O 1
ATOM 752 N N . ASN A 1 92 ? 7.894 3.293 -2.624 1.00 86.00 92 ASN A N 1
ATOM 753 C CA . ASN A 1 92 ? 8.779 4.030 -1.722 1.00 86.00 92 ASN A CA 1
ATOM 754 C C . ASN A 1 92 ? 9.464 5.229 -2.392 1.00 86.00 92 ASN A C 1
ATOM 756 O O . ASN A 1 92 ? 9.771 6.197 -1.706 1.00 86.00 92 ASN A O 1
ATOM 760 N N . ALA A 1 93 ? 9.705 5.163 -3.702 1.00 82.31 93 ALA A N 1
ATOM 761 C CA . ALA A 1 93 ? 10.242 6.271 -4.490 1.00 82.31 93 ALA A CA 1
ATOM 762 C C . ALA A 1 93 ? 9.169 7.293 -4.913 1.00 82.31 93 ALA A C 1
ATOM 764 O O . ALA A 1 93 ? 9.506 8.361 -5.420 1.00 82.31 93 ALA A O 1
ATOM 765 N N . SER A 1 94 ? 7.885 6.974 -4.727 1.00 81.94 94 SER A N 1
ATOM 766 C CA . SER A 1 94 ? 6.778 7.869 -5.062 1.00 81.94 94 SER A CA 1
ATOM 767 C C . SER A 1 94 ? 6.599 8.988 -4.031 1.00 81.94 94 SER A C 1
ATOM 769 O O . SER A 1 94 ? 7.136 8.946 -2.926 1.00 81.94 94 SER A O 1
ATOM 771 N N . GLU A 1 95 ? 5.768 9.974 -4.364 1.00 85.12 95 GLU A N 1
ATOM 772 C CA . GLU A 1 95 ? 5.379 11.046 -3.438 1.00 85.12 95 GLU A CA 1
ATOM 773 C C . GLU A 1 95 ? 4.329 10.607 -2.400 1.00 85.12 95 GLU A C 1
ATOM 775 O O . GLU A 1 95 ? 3.864 11.427 -1.603 1.00 85.12 95 GLU A O 1
ATOM 780 N N . LEU A 1 96 ? 3.939 9.324 -2.394 1.00 86.38 96 LEU A N 1
ATOM 781 C CA . LEU A 1 96 ? 2.996 8.786 -1.421 1.00 86.38 96 LEU A CA 1
ATOM 782 C C . LEU A 1 96 ? 3.566 8.925 -0.008 1.00 86.38 96 LEU A C 1
ATOM 784 O O . LEU A 1 96 ? 4.693 8.527 0.273 1.00 86.38 96 LEU A O 1
ATOM 788 N N . LYS A 1 97 ? 2.751 9.441 0.908 1.00 89.81 97 LYS A N 1
ATOM 789 C CA . LYS A 1 97 ? 3.097 9.582 2.323 1.00 89.81 97 LYS A CA 1
ATOM 790 C C . LYS A 1 97 ? 2.033 8.931 3.187 1.00 89.81 97 LYS A C 1
ATOM 792 O O . LYS A 1 97 ? 0.880 8.787 2.781 1.00 89.81 97 LYS A O 1
ATOM 797 N N . TRP A 1 98 ? 2.435 8.551 4.394 1.00 92.81 98 TRP A N 1
ATOM 798 C CA . TRP A 1 98 ? 1.490 8.129 5.415 1.00 92.81 98 TRP A CA 1
ATOM 799 C C . TRP A 1 98 ? 0.546 9.289 5.762 1.00 92.81 98 TRP A C 1
ATOM 801 O O . TRP A 1 98 ? 1.023 10.413 5.930 1.00 92.81 98 TRP A O 1
ATOM 811 N N . PRO A 1 99 ? -0.769 9.037 5.884 1.00 91.50 99 PRO A N 1
ATOM 812 C CA . PRO A 1 99 ? -1.704 10.042 6.362 1.00 91.50 99 PRO A CA 1
ATOM 813 C C . PRO A 1 99 ? -1.339 10.495 7.775 1.00 91.50 99 PRO A C 1
ATOM 815 O O . PRO A 1 99 ? -1.103 9.669 8.663 1.00 91.50 99 PRO A O 1
ATOM 818 N N . VAL A 1 100 ? -1.331 11.808 7.966 1.00 93.56 100 VAL A N 1
ATOM 819 C CA . VAL A 1 100 ? -1.118 12.481 9.247 1.00 93.56 100 VAL A CA 1
ATOM 820 C C . VAL A 1 100 ? -2.232 13.501 9.465 1.00 93.56 100 VAL A C 1
ATOM 822 O O . VAL A 1 100 ? -2.862 13.945 8.505 1.00 93.56 100 VAL A O 1
ATOM 825 N N . GLU A 1 101 ? -2.490 13.830 10.724 1.00 93.06 101 GLU A N 1
ATOM 826 C CA . GLU A 1 101 ? -3.407 14.896 11.128 1.00 93.06 101 GLU A CA 1
ATOM 827 C C . GLU A 1 101 ? -2.842 16.284 10.763 1.00 93.06 101 GLU A C 1
ATOM 829 O O . GLU A 1 101 ? -1.735 16.410 10.232 1.00 93.06 101 GLU A O 1
ATOM 834 N N . GLU A 1 102 ? -3.593 17.350 11.063 1.00 90.25 102 GLU A N 1
ATOM 835 C CA . GLU A 1 102 ? -3.209 18.742 10.757 1.00 90.25 102 GLU A CA 1
ATOM 836 C C . GLU A 1 102 ? -1.851 19.161 11.346 1.00 90.25 102 GLU A C 1
ATOM 838 O O . GLU A 1 102 ? -1.186 20.046 10.812 1.00 90.25 102 GLU A O 1
ATOM 843 N N . ASP A 1 103 ? -1.416 18.509 12.426 1.00 88.50 103 ASP A N 1
ATOM 844 C CA . ASP A 1 103 ? -0.114 18.746 13.053 1.00 88.50 103 ASP A CA 1
ATOM 845 C C . ASP A 1 103 ? 1.071 18.159 12.263 1.00 88.50 103 ASP A C 1
ATOM 847 O O . ASP A 1 103 ? 2.228 18.375 12.626 1.00 88.50 103 ASP A O 1
ATOM 851 N N . GLY A 1 104 ? 0.799 17.418 11.185 1.00 85.94 104 GLY A N 1
ATOM 852 C CA . GLY A 1 104 ? 1.799 16.825 10.305 1.00 85.94 104 GLY A CA 1
ATOM 853 C C . GLY A 1 104 ? 2.556 15.636 10.902 1.00 85.94 104 GLY A C 1
ATOM 854 O O . GLY A 1 104 ? 3.476 15.130 10.258 1.00 85.94 104 GLY A O 1
ATOM 855 N N . VAL A 1 105 ? 2.205 15.185 12.112 1.00 87.56 105 VAL A N 1
ATOM 856 C CA . VAL A 1 105 ? 2.954 14.157 12.859 1.00 87.56 105 VAL A CA 1
ATOM 857 C C . VAL A 1 105 ? 2.035 13.064 13.394 1.00 87.56 105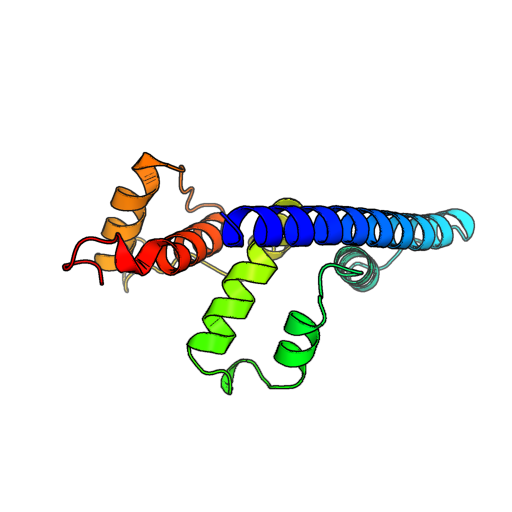 VAL A C 1
ATOM 859 O O . VAL A 1 105 ? 2.375 11.877 13.351 1.00 87.56 105 VAL A O 1
ATOM 862 N N . THR A 1 106 ? 0.868 13.439 13.906 1.00 91.25 106 THR A N 1
ATOM 863 C CA . THR A 1 106 ? -0.057 12.510 14.540 1.00 91.25 106 THR A CA 1
ATOM 864 C C . THR A 1 106 ? -0.700 11.620 13.495 1.00 91.25 106 THR A C 1
ATOM 866 O O . THR A 1 106 ? -1.143 12.057 12.440 1.00 91.25 106 THR A O 1
ATOM 869 N N . THR A 1 107 ? -0.740 10.323 13.784 1.00 92.75 107 THR A N 1
ATOM 870 C CA . THR A 1 107 ? -1.416 9.350 12.926 1.00 92.75 107 THR A CA 1
ATOM 871 C C . THR A 1 107 ? -2.900 9.319 13.265 1.00 92.75 107 THR A C 1
ATOM 873 O O . THR A 1 107 ? -3.219 9.148 14.445 1.00 92.75 107 THR A O 1
ATOM 876 N N . PRO A 1 108 ? -3.799 9.390 12.268 1.00 93.88 108 PRO A N 1
ATOM 877 C CA . PRO A 1 108 ? -5.231 9.343 12.518 1.00 93.88 108 PRO A CA 1
ATOM 878 C C . PRO A 1 108 ? -5.664 8.130 13.334 1.00 93.88 108 PRO A C 1
ATOM 880 O O . PRO A 1 108 ? -5.077 7.050 13.215 1.00 93.88 108 PRO A O 1
ATOM 883 N N . VAL A 1 109 ? -6.700 8.295 14.161 1.00 92.69 109 VAL A N 1
ATOM 884 C CA . VAL A 1 109 ? -7.151 7.265 15.119 1.00 92.69 109 VAL A CA 1
ATOM 885 C C . VAL A 1 109 ? -7.466 5.948 14.412 1.00 92.69 109 VAL A C 1
ATOM 887 O O . VAL A 1 109 ? -6.898 4.916 14.763 1.00 92.69 109 VAL A O 1
ATOM 890 N N . LEU A 1 110 ? -8.274 6.001 13.349 1.00 90.81 110 LEU A N 1
ATOM 891 C CA . LEU A 1 110 ? -8.633 4.822 12.559 1.00 90.81 110 LEU A CA 1
ATOM 892 C C . LEU A 1 110 ? -7.393 4.105 12.002 1.00 90.81 110 LEU A C 1
ATOM 894 O O . LEU A 1 110 ? -7.290 2.881 12.054 1.00 90.81 110 LEU A O 1
ATOM 898 N N . LEU A 1 111 ? -6.420 4.870 11.501 1.00 92.25 111 LEU A N 1
ATOM 899 C CA . LEU A 1 111 ? -5.184 4.318 10.954 1.00 92.25 111 LEU A CA 1
ATOM 900 C C . LEU A 1 111 ? -4.306 3.706 12.054 1.00 92.25 111 LEU A C 1
ATOM 902 O O . LEU A 1 111 ? -3.719 2.645 11.856 1.00 92.25 111 LEU A O 1
ATOM 906 N N . SER A 1 112 ? -4.259 4.333 13.227 1.00 92.81 112 SER A N 1
ATOM 907 C CA . SER A 1 112 ? -3.566 3.809 14.405 1.00 92.81 112 SER A CA 1
ATOM 908 C C . SER A 1 112 ? -4.173 2.488 14.886 1.00 92.81 112 SER A C 1
ATOM 910 O O . SER A 1 112 ? -3.433 1.566 15.236 1.00 92.81 112 SER A O 1
ATOM 912 N N . ASP A 1 113 ? -5.499 2.362 14.857 1.00 93.38 113 ASP A N 1
ATOM 913 C CA . ASP A 1 113 ? -6.192 1.127 15.225 1.00 93.38 113 ASP A CA 1
ATOM 914 C C . ASP A 1 113 ? -5.974 0.015 14.187 1.00 93.38 113 ASP A C 1
ATOM 916 O O . ASP A 1 113 ? -5.703 -1.129 14.564 1.00 93.38 113 ASP A O 1
ATOM 920 N N . LEU A 1 114 ? -5.975 0.348 12.890 1.00 93.12 114 LEU A N 1
ATOM 921 C CA . LEU A 1 114 ? -5.613 -0.587 11.817 1.00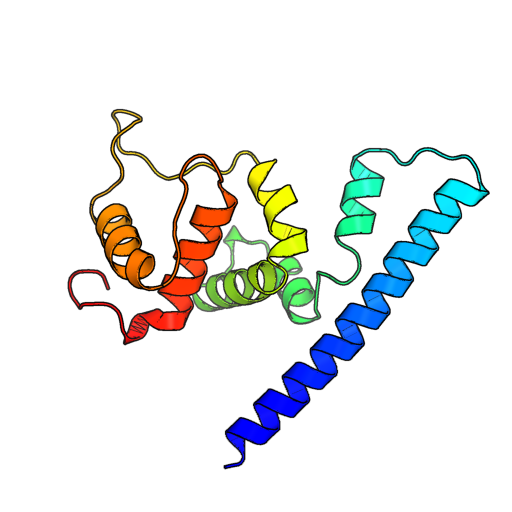 93.12 114 LEU A CA 1
ATOM 922 C C . LEU A 1 114 ? -4.173 -1.097 11.958 1.00 93.12 114 LEU A C 1
ATOM 924 O O . LEU A 1 114 ? -3.944 -2.304 11.841 1.00 93.12 114 LEU A O 1
ATOM 928 N N . ILE A 1 115 ? -3.212 -0.208 12.239 1.00 93.44 115 ILE A N 1
ATOM 929 C CA . ILE A 1 115 ? -1.811 -0.582 12.491 1.00 93.44 115 ILE A CA 1
ATOM 930 C C . ILE A 1 115 ? -1.749 -1.549 13.672 1.00 93.44 115 ILE A C 1
ATOM 932 O O . ILE A 1 115 ? -1.239 -2.658 13.522 1.00 93.44 115 ILE A O 1
ATOM 936 N N . ARG A 1 116 ? -2.331 -1.177 14.819 1.00 93.00 116 ARG A N 1
ATOM 937 C CA . ARG A 1 116 ? -2.308 -1.997 16.040 1.00 93.00 116 ARG A CA 1
ATOM 938 C C . ARG A 1 116 ? -2.926 -3.376 15.813 1.00 93.00 116 ARG A C 1
ATOM 940 O O . ARG A 1 116 ? -2.427 -4.376 16.328 1.00 93.00 116 ARG A O 1
ATOM 947 N N . TYR A 1 117 ? -4.016 -3.446 15.050 1.00 90.94 117 TYR A N 1
ATOM 948 C CA . TYR A 1 117 ? -4.639 -4.717 14.696 1.00 90.94 117 TYR A CA 1
ATOM 949 C C . TYR A 1 117 ? -3.732 -5.562 13.791 1.00 90.94 117 TYR A C 1
ATOM 951 O O . TYR A 1 117 ? -3.531 -6.750 14.049 1.00 90.94 117 TYR A O 1
ATOM 959 N N . GLY A 1 118 ? -3.159 -4.948 12.753 1.00 87.75 118 GLY A N 1
ATOM 960 C CA . GLY A 1 118 ? -2.311 -5.619 11.772 1.00 87.75 118 GLY A CA 1
ATOM 961 C C . GLY A 1 118 ? -0.934 -6.040 12.304 1.00 87.75 118 GLY A C 1
ATOM 962 O O . GLY A 1 118 ? -0.374 -7.017 11.805 1.00 87.75 118 GLY A O 1
ATOM 963 N N . GLU A 1 119 ? -0.405 -5.364 13.328 1.00 89.88 119 GLU A N 1
ATOM 964 C CA . GLU A 1 119 ? 0.895 -5.665 13.954 1.00 89.88 119 GLU A CA 1
ATOM 965 C C . GLU A 1 119 ? 0.969 -7.041 14.615 1.00 89.88 119 GLU A C 1
ATOM 967 O O . GLU A 1 119 ? 2.058 -7.575 14.817 1.00 89.88 119 GLU A O 1
ATOM 972 N N . LYS A 1 120 ? -0.181 -7.686 14.835 1.00 82.69 120 LYS A N 1
ATOM 973 C CA . LYS A 1 120 ? -0.252 -9.106 15.205 1.00 82.69 120 LYS A CA 1
ATOM 974 C C . LYS A 1 120 ? 0.358 -10.037 14.150 1.00 82.69 120 LYS A C 1
ATOM 976 O O . LYS A 1 120 ? 0.708 -11.169 14.473 1.00 82.69 120 LYS A O 1
ATOM 981 N N . HIS A 1 121 ? 0.456 -9.583 12.899 1.00 81.06 121 HIS A N 1
ATOM 982 C CA . HIS A 1 121 ? 0.871 -10.397 11.756 1.00 81.06 121 HIS A CA 1
ATOM 983 C C . HIS A 1 121 ? 2.018 -9.784 10.945 1.00 81.06 121 HIS A C 1
ATOM 985 O O . HIS A 1 121 ? 2.785 -10.524 10.333 1.00 81.06 121 HIS A O 1
ATOM 991 N N . ALA A 1 122 ? 2.150 -8.454 10.917 1.00 84.75 122 ALA A N 1
ATOM 992 C CA . ALA A 1 122 ? 3.204 -7.771 10.170 1.00 84.75 122 ALA A CA 1
ATOM 993 C C . ALA A 1 122 ? 3.563 -6.423 10.804 1.00 84.75 122 ALA A C 1
ATOM 995 O O . ALA A 1 122 ? 2.681 -5.666 11.186 1.00 84.75 122 ALA A O 1
ATOM 996 N N . ARG A 1 123 ? 4.854 -6.078 10.844 1.00 89.25 123 ARG A N 1
ATOM 997 C CA . ARG A 1 123 ? 5.314 -4.755 11.298 1.00 89.25 123 ARG A CA 1
ATOM 998 C C . ARG A 1 123 ? 5.047 -3.693 10.229 1.00 89.25 123 ARG A C 1
ATOM 1000 O O . ARG A 1 123 ? 5.285 -3.957 9.052 1.00 89.25 123 ARG A O 1
ATOM 1007 N N . TYR A 1 124 ? 4.627 -2.491 10.616 1.00 91.00 124 TYR A N 1
ATOM 1008 C CA . TYR A 1 124 ? 4.455 -1.367 9.689 1.00 91.00 124 TYR A CA 1
ATOM 1009 C C . TYR A 1 124 ? 5.410 -0.234 10.046 1.00 91.00 124 TYR A C 1
ATOM 1011 O O . TYR A 1 124 ? 5.299 0.372 11.106 1.00 91.00 124 TYR A O 1
ATOM 1019 N N . ASP A 1 125 ? 6.360 0.037 9.157 1.00 90.38 125 ASP A N 1
ATOM 1020 C CA . ASP A 1 125 ? 7.305 1.136 9.315 1.00 90.38 125 ASP A CA 1
ATOM 1021 C C . ASP A 1 125 ? 6.851 2.335 8.475 1.00 90.38 125 ASP A C 1
ATOM 1023 O O . ASP A 1 125 ? 6.660 2.209 7.260 1.00 90.38 125 ASP A O 1
ATOM 1027 N N . LYS A 1 126 ? 6.652 3.471 9.151 1.00 89.88 126 LYS A N 1
ATOM 1028 C CA . LYS A 1 126 ? 6.113 4.705 8.573 1.00 89.88 126 LYS A CA 1
ATOM 1029 C C . LYS A 1 126 ? 7.122 5.464 7.714 1.00 89.88 126 LYS A C 1
ATOM 1031 O O . LYS A 1 126 ? 6.716 6.326 6.942 1.00 89.88 126 LYS A O 1
ATOM 1036 N N . GLU A 1 127 ? 8.404 5.110 7.786 1.00 89.62 127 GLU A N 1
ATOM 1037 C CA . GLU A 1 127 ? 9.424 5.636 6.873 1.00 89.62 127 GLU A CA 1
ATOM 1038 C C . GLU A 1 127 ? 9.226 5.126 5.438 1.00 89.62 127 GLU A C 1
ATOM 1040 O O . GLU A 1 127 ? 9.691 5.749 4.487 1.00 89.62 127 GLU A O 1
ATOM 1045 N N . PHE A 1 128 ? 8.489 4.020 5.263 1.00 90.75 128 PHE A N 1
ATOM 1046 C CA . PHE A 1 128 ? 8.272 3.390 3.963 1.00 90.75 128 PHE A CA 1
ATOM 1047 C C . PHE A 1 128 ? 6.798 3.479 3.532 1.00 90.75 128 PHE A C 1
ATOM 1049 O O . PHE A 1 128 ? 5.937 2.807 4.116 1.00 90.75 128 PHE A O 1
ATOM 1056 N N . PRO A 1 129 ? 6.479 4.245 2.474 1.00 90.69 129 PRO A N 1
ATOM 1057 C CA . PRO A 1 129 ? 5.135 4.306 1.894 1.00 90.69 129 PRO A CA 1
ATOM 1058 C C . PRO A 1 129 ? 4.582 2.941 1.455 1.00 90.69 129 PRO A C 1
ATOM 1060 O O . PRO A 1 129 ? 3.376 2.702 1.515 1.00 90.69 129 PRO A O 1
ATOM 1063 N N . SER A 1 130 ? 5.436 1.987 1.078 1.00 89.94 130 SER A N 1
ATOM 1064 C CA . SER A 1 130 ? 4.996 0.639 0.699 1.00 89.94 130 SER A CA 1
ATOM 1065 C C . SER A 1 130 ? 4.347 -0.131 1.852 1.00 89.94 130 SER A C 1
ATOM 1067 O O . SER A 1 130 ? 3.465 -0.960 1.614 1.00 89.94 130 SER A O 1
ATOM 1069 N N . ASN A 1 131 ? 4.716 0.163 3.104 1.00 92.12 131 ASN A N 1
ATOM 1070 C CA . ASN A 1 131 ? 4.063 -0.420 4.274 1.00 92.12 131 ASN A CA 1
ATOM 1071 C C . ASN A 1 131 ? 2.645 0.128 4.467 1.00 92.12 131 ASN A C 1
ATOM 1073 O O . ASN A 1 131 ? 1.791 -0.603 4.968 1.00 92.12 131 ASN A O 1
ATOM 1077 N N . TYR A 1 132 ? 2.373 1.363 4.037 1.00 91.25 132 TYR A N 1
ATOM 1078 C CA . TYR A 1 132 ? 1.021 1.917 4.050 1.00 91.25 132 TYR A CA 1
ATOM 1079 C C . TYR A 1 132 ? 0.125 1.160 3.066 1.00 91.25 132 TYR A C 1
ATOM 1081 O O . TYR A 1 132 ? -0.936 0.665 3.442 1.00 91.25 132 TYR A O 1
ATOM 1089 N N . VAL A 1 133 ? 0.596 0.955 1.833 1.00 89.12 133 VAL A N 1
ATOM 1090 C CA . VAL A 1 133 ? -0.133 0.167 0.824 1.00 89.12 133 VAL A CA 1
ATOM 1091 C C . VAL A 1 133 ? -0.355 -1.273 1.300 1.00 89.12 133 VAL A C 1
ATOM 1093 O O . VAL A 1 133 ? -1.455 -1.811 1.156 1.00 89.12 133 VAL A O 1
ATOM 1096 N N . ARG A 1 134 ? 0.647 -1.881 1.954 1.00 90.12 134 ARG A N 1
ATOM 1097 C CA . ARG A 1 134 ? 0.508 -3.207 2.578 1.00 90.12 134 ARG A CA 1
ATOM 1098 C C . ARG A 1 134 ? -0.601 -3.250 3.617 1.00 90.12 134 ARG A C 1
ATOM 1100 O O . ARG A 1 134 ? -1.370 -4.211 3.636 1.00 90.12 134 ARG A O 1
ATOM 1107 N N . LEU A 1 135 ? -0.650 -2.243 4.490 1.00 91.81 135 LEU A N 1
ATOM 1108 C CA . LEU A 1 135 ? -1.666 -2.129 5.528 1.00 91.81 135 LEU A CA 1
ATOM 1109 C C . LEU A 1 135 ? -3.052 -2.078 4.887 1.00 91.81 135 LEU A C 1
ATOM 1111 O O . LEU A 1 135 ? -3.872 -2.938 5.186 1.00 91.81 135 LEU A O 1
ATOM 1115 N N . LEU A 1 136 ? -3.271 -1.162 3.937 1.00 89.88 136 LEU A N 1
ATOM 1116 C CA . LEU A 1 136 ? -4.549 -1.026 3.231 1.00 89.88 136 LEU A CA 1
ATOM 1117 C C . LEU A 1 136 ? -4.979 -2.334 2.561 1.00 89.88 136 LEU A C 1
ATOM 1119 O O . LEU A 1 136 ? -6.125 -2.759 2.703 1.00 89.88 136 LEU A O 1
ATOM 1123 N N . ARG A 1 137 ? -4.053 -3.008 1.869 1.00 88.94 137 ARG A N 1
ATOM 1124 C CA . ARG A 1 137 ? -4.322 -4.286 1.205 1.00 88.94 137 ARG A CA 1
ATOM 1125 C C . ARG A 1 137 ? -4.744 -5.359 2.206 1.00 88.94 137 ARG A C 1
ATOM 1127 O O . ARG A 1 137 ? -5.716 -6.071 1.971 1.00 88.94 137 ARG A O 1
ATOM 1134 N N . ASN A 1 138 ? -4.029 -5.483 3.322 1.00 89.94 138 ASN A N 1
ATOM 1135 C CA . ASN A 1 138 ? -4.344 -6.468 4.354 1.00 89.94 138 ASN A CA 1
ATOM 1136 C C . ASN A 1 138 ? -5.686 -6.165 5.030 1.00 89.94 138 ASN A C 1
ATOM 1138 O O . ASN A 1 138 ? -6.490 -7.077 5.214 1.00 89.94 138 ASN A O 1
ATOM 1142 N N . SER A 1 139 ? -5.951 -4.896 5.340 1.00 89.88 139 SER A N 1
ATOM 1143 C CA . SER A 1 139 ? -7.217 -4.439 5.915 1.00 89.88 139 SER A CA 1
ATOM 1144 C C . SER A 1 139 ? -8.392 -4.689 4.975 1.00 89.88 139 SER A C 1
ATOM 1146 O O . SER A 1 139 ? -9.425 -5.173 5.421 1.00 89.88 139 SER A O 1
ATOM 1148 N N . TYR A 1 140 ? -8.226 -4.446 3.673 1.00 89.62 140 TYR A N 1
ATOM 1149 C CA . TYR A 1 140 ? -9.238 -4.759 2.665 1.00 89.62 140 TYR A CA 1
ATOM 1150 C C . TYR A 1 140 ? -9.459 -6.273 2.526 1.00 89.62 140 TYR A C 1
ATOM 1152 O O . TYR A 1 140 ? -10.591 -6.753 2.596 1.00 89.62 140 TYR A O 1
ATOM 1160 N N . LYS A 1 141 ? -8.374 -7.052 2.404 1.00 87.44 141 LYS A N 1
ATOM 1161 C CA . LYS A 1 141 ? -8.416 -8.520 2.280 1.00 87.44 141 LYS A CA 1
ATOM 1162 C C . LYS A 1 141 ? -9.135 -9.185 3.457 1.00 87.44 141 LYS A C 1
ATOM 1164 O O . LYS A 1 141 ? -9.859 -10.159 3.260 1.00 87.44 141 LYS A O 1
ATOM 1169 N N . HIS A 1 142 ? -8.924 -8.664 4.662 1.00 88.62 142 HIS A N 1
ATOM 1170 C CA . HIS A 1 142 ? -9.445 -9.205 5.916 1.00 88.62 142 HIS A CA 1
ATOM 1171 C C . HIS A 1 142 ? -10.530 -8.316 6.533 1.00 88.62 142 HIS A C 1
ATOM 1173 O O . HIS A 1 142 ? -10.766 -8.380 7.736 1.00 88.62 142 HIS A O 1
ATOM 1179 N N . PHE A 1 143 ? -11.220 -7.504 5.723 1.00 89.38 143 PHE A N 1
ATOM 1180 C CA . PHE A 1 143 ? -12.178 -6.510 6.217 1.00 89.38 143 PHE A CA 1
ATOM 1181 C C . PHE A 1 143 ? -13.265 -7.123 7.110 1.00 89.38 143 PHE A C 1
ATOM 1183 O O . PHE A 1 143 ? -13.644 -6.555 8.130 1.00 89.38 143 PHE A O 1
ATOM 1190 N N . LYS A 1 144 ? -13.735 -8.330 6.769 1.00 89.62 144 LYS A N 1
ATOM 1191 C CA . LYS A 1 144 ? -14.745 -9.060 7.553 1.00 89.62 144 LYS A CA 1
ATOM 1192 C C . LYS A 1 144 ? -14.270 -9.419 8.963 1.00 89.62 144 LYS A C 1
ATOM 1194 O O . LYS A 1 144 ? -15.096 -9.463 9.872 1.00 89.62 144 LYS A O 1
ATOM 1199 N N . ASP A 1 145 ? -12.968 -9.629 9.125 1.00 90.12 145 ASP A N 1
ATOM 1200 C CA . ASP A 1 145 ? -12.334 -10.042 10.376 1.00 90.12 145 ASP A CA 1
ATOM 1201 C C . ASP A 1 145 ? -11.955 -8.838 11.254 1.00 90.12 145 ASP A C 1
ATOM 1203 O O . ASP A 1 145 ? -11.536 -9.018 12.398 1.00 90.12 145 ASP A O 1
ATOM 1207 N N . LEU A 1 146 ? -12.087 -7.608 10.741 1.00 90.00 146 LEU A N 1
ATOM 1208 C CA . LEU A 1 146 ? -11.811 -6.407 11.520 1.00 90.00 146 LEU A CA 1
ATOM 1209 C C . LEU A 1 146 ? -12.835 -6.240 12.659 1.00 90.00 146 LEU A C 1
ATOM 1211 O O . LEU A 1 146 ? -14.015 -6.572 12.503 1.00 90.00 146 LEU A O 1
ATOM 1215 N N . PRO A 1 147 ? -12.415 -5.698 13.812 1.00 91.75 147 PRO A N 1
ATOM 1216 C CA . PRO A 1 147 ? -13.333 -5.244 14.847 1.00 91.75 147 PRO A CA 1
ATOM 1217 C C . PRO A 1 147 ? -14.322 -4.200 14.315 1.00 91.75 147 PRO A C 1
ATOM 1219 O O . PRO A 1 147 ? -13.954 -3.345 13.516 1.00 91.75 147 PRO A O 1
ATOM 1222 N N . GLU A 1 148 ? -15.556 -4.214 14.821 1.00 91.44 148 GLU A N 1
ATOM 1223 C CA . GLU A 1 148 ? -16.636 -3.354 14.311 1.00 91.44 148 GLU A CA 1
ATOM 1224 C C . GLU A 1 148 ? -16.370 -1.851 14.469 1.00 91.44 148 GLU A C 1
ATOM 1226 O O . GLU A 1 148 ? -16.846 -1.061 13.674 1.00 91.44 148 GLU A O 1
ATOM 1231 N N . HIS A 1 149 ? -15.567 -1.448 15.457 1.00 88.44 149 HIS A N 1
ATOM 1232 C CA . HIS A 1 149 ? -15.173 -0.045 15.641 1.00 88.44 149 HIS A CA 1
ATOM 1233 C C . HIS A 1 149 ? -14.131 0.445 14.620 1.00 88.44 149 HIS A C 1
ATOM 1235 O O . HIS A 1 149 ? -13.804 1.627 14.621 1.00 88.44 149 HIS A O 1
ATOM 1241 N N . ILE A 1 150 ? -13.573 -0.460 13.808 1.00 88.81 150 ILE A N 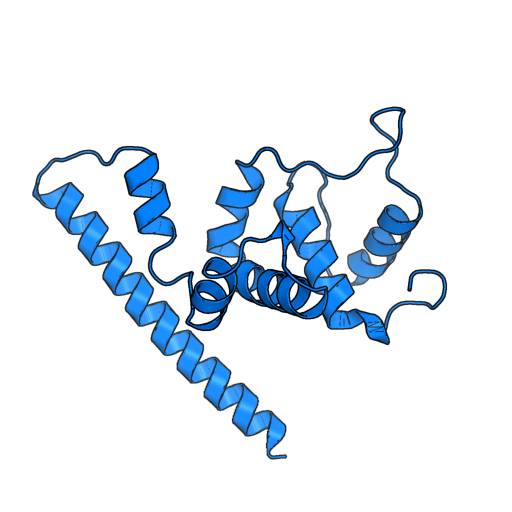1
ATOM 1242 C CA . ILE A 1 150 ? -12.578 -0.168 12.765 1.00 88.81 150 ILE A CA 1
ATOM 1243 C C . ILE A 1 150 ? -13.199 -0.274 11.358 1.00 88.81 150 ILE A C 1
ATOM 1245 O O . ILE A 1 150 ? -12.632 0.253 10.402 1.00 88.81 150 ILE A O 1
ATOM 1249 N N . LYS A 1 151 ? -14.330 -0.976 11.211 1.00 86.62 151 LYS A N 1
ATOM 1250 C CA . LYS A 1 151 ? -1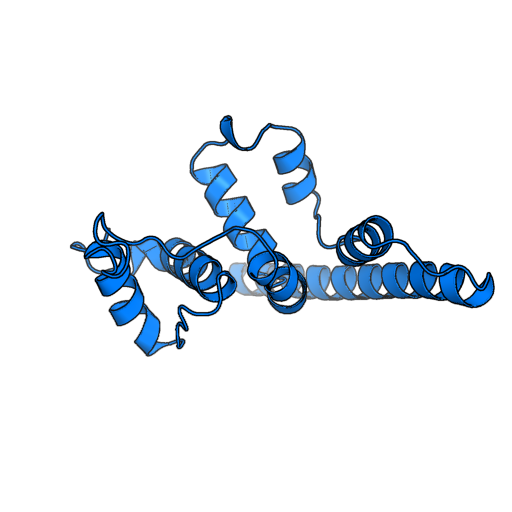5.057 -1.089 9.938 1.00 86.62 151 LYS A CA 1
ATOM 1251 C C . LYS A 1 151 ? -15.809 0.194 9.613 1.00 86.62 151 LYS A C 1
ATOM 1253 O O . LYS A 1 151 ? -15.862 0.508 8.404 1.00 86.62 151 LYS A O 1
#

Foldseek 3Di:
DVVVVVVVVVVVVLVVLVVVQVVVLVVVVVVCVVVVHDDDPVRVVVSLCRSLQDPLNVVLVVDDVVPDDPVSVLVCLLSNCVVVVSCQVVQQVDPQAQDAPPVVPHHDPLVVLLQVVCVVPDHADRNGRSSVSVSVNVCSVCVVVDDPVND

pLDDT: mean 76.91, std 16.1, range [28.88, 93.88]